Protein AF-A0A146K597-F1 (afdb_monomer_lite)

Foldseek 3Di:
DLLVQLQVQLCVLVVHDRDPVSSVVSVVQVVVDDQQEAADEPSQHAQSSLQSCLVVQLPRNRQYYAHHQHAHELNSLVSNCSSVHVYYHPHNYNYDPNSVVD

Sequence (102 aa):
QIARDLHIAISRDNDIQPSEQQTEILYQLIHKQSQDELILRKQGLGPQTAQIISRKLEFQNLNVIDLYNNKIGDAGLPFILKCRPRKLNIGSNRLTNIGMAV

Secondary structure (DSSP, 8-state):
-HHHHHHHHHHHHTT----HHHHHHHHHHHHTS-TTEEE-TTS---HHHHHHHHHHHTTS--SEEE--SS--HHHHHHHHHHT--SEEE-TTSS--TTGGG-

InterPro domains:
  IPR032675 Leucine-rich repeat domain superfamily [G3DSA:3.80.10.10] (4-102)

Structure (mmCIF, N/CA/C/O backbone):
data_AF-A0A146K597-F1
#
_entry.id   AF-A0A146K597-F1
#
loop_
_atom_site.group_PDB
_atom_site.id
_atom_site.type_symbol
_atom_site.label_atom_id
_atom_site.label_alt_id
_atom_site.label_comp_id
_atom_site.label_asym_id
_atom_site.label_entity_id
_atom_site.label_seq_id
_atom_site.pdbx_PDB_ins_code
_atom_site.Cartn_x
_atom_site.Cartn_y
_atom_site.Cartn_z
_atom_site.occupancy
_atom_site.B_iso_or_equiv
_atom_site.auth_seq_id
_atom_site.auth_comp_id
_atom_site.auth_asym_id
_atom_site.auth_atom_id
_atom_site.pdbx_PDB_model_num
ATOM 1 N N . GLN A 1 1 ? -0.994 12.123 13.023 1.00 80.44 1 GLN A N 1
ATOM 2 C CA . GLN A 1 1 ? -2.169 11.379 12.507 1.00 80.44 1 GLN A CA 1
ATOM 3 C C . GLN A 1 1 ? -1.752 10.530 11.313 1.00 80.44 1 GLN A C 1
ATOM 5 O O . GLN A 1 1 ? -0.805 10.917 10.637 1.00 80.44 1 GLN A O 1
ATOM 10 N N . ILE A 1 2 ? -2.448 9.423 11.025 1.00 86.00 2 ILE A N 1
ATOM 11 C CA . ILE A 1 2 ? -2.058 8.468 9.969 1.00 86.00 2 ILE A CA 1
ATOM 12 C C . ILE A 1 2 ? -1.857 9.115 8.588 1.00 86.00 2 ILE A C 1
ATOM 14 O O . ILE A 1 2 ? -0.884 8.800 7.914 1.00 86.00 2 ILE A O 1
ATOM 18 N N . ALA A 1 3 ? -2.694 10.083 8.203 1.00 89.56 3 ALA A N 1
ATOM 19 C CA . ALA A 1 3 ? -2.582 10.764 6.911 1.00 89.56 3 ALA A CA 1
ATOM 20 C C . ALA A 1 3 ? -1.235 11.486 6.716 1.00 89.56 3 ALA A C 1
ATOM 22 O O . ALA A 1 3 ? -0.663 11.429 5.633 1.00 89.56 3 ALA A O 1
ATOM 23 N N . ARG A 1 4 ? -0.690 12.113 7.770 1.00 91.06 4 ARG A N 1
ATOM 24 C CA . ARG A 1 4 ? 0.619 12.790 7.716 1.00 91.06 4 ARG A CA 1
ATOM 25 C C . ARG A 1 4 ? 1.761 11.782 7.586 1.00 91.06 4 ARG A C 1
ATOM 27 O O . ARG A 1 4 ? 2.669 11.992 6.788 1.00 91.06 4 ARG A O 1
ATOM 34 N N . ASP A 1 5 ? 1.698 10.687 8.342 1.00 92.00 5 ASP A N 1
ATOM 35 C CA . ASP A 1 5 ? 2.716 9.630 8.302 1.00 92.00 5 ASP A CA 1
ATOM 36 C C . ASP A 1 5 ? 2.751 8.967 6.913 1.00 92.00 5 ASP A C 1
ATOM 38 O O . ASP A 1 5 ? 3.825 8.765 6.346 1.00 92.00 5 ASP A O 1
ATOM 42 N N . LEU A 1 6 ? 1.573 8.695 6.336 1.00 91.50 6 LEU A N 1
ATOM 43 C CA . LEU A 1 6 ? 1.442 8.182 4.972 1.00 91.50 6 LEU A CA 1
ATOM 44 C C . LEU A 1 6 ? 1.933 9.192 3.943 1.00 91.50 6 LEU A C 1
ATOM 46 O O . LEU A 1 6 ? 2.686 8.820 3.056 1.00 91.50 6 LEU A O 1
ATOM 50 N N . HIS A 1 7 ? 1.573 10.466 4.074 1.00 93.25 7 HIS A N 1
ATOM 51 C CA . HIS A 1 7 ? 2.029 11.499 3.153 1.00 93.25 7 HIS A CA 1
ATOM 52 C C . HIS A 1 7 ? 3.565 11.592 3.089 1.00 93.25 7 HIS A C 1
ATOM 54 O O . HIS A 1 7 ? 4.141 11.638 2.001 1.00 93.25 7 HIS A O 1
ATOM 60 N N . ILE A 1 8 ? 4.241 11.554 4.243 1.00 93.00 8 ILE A N 1
ATOM 61 C CA . ILE A 1 8 ? 5.710 11.549 4.311 1.00 93.00 8 ILE A CA 1
ATOM 62 C C . ILE A 1 8 ? 6.280 10.293 3.640 1.00 93.00 8 ILE A C 1
ATOM 64 O O . ILE A 1 8 ? 7.259 10.386 2.900 1.00 93.00 8 ILE A O 1
ATOM 68 N N . ALA A 1 9 ? 5.685 9.122 3.880 1.00 93.25 9 ALA A N 1
ATOM 69 C CA . ALA A 1 9 ? 6.143 7.870 3.283 1.00 93.25 9 ALA A CA 1
ATOM 70 C C . ALA A 1 9 ? 5.947 7.846 1.759 1.00 93.25 9 ALA A C 1
ATOM 72 O O . ALA A 1 9 ? 6.878 7.511 1.035 1.00 93.25 9 ALA A O 1
ATOM 73 N N . ILE A 1 10 ? 4.793 8.303 1.273 1.00 92.69 10 ILE A N 1
ATOM 74 C CA . ILE A 1 10 ? 4.482 8.430 -0.156 1.00 92.69 10 ILE A CA 1
ATOM 75 C C . ILE A 1 10 ? 5.452 9.399 -0.821 1.00 92.69 10 ILE A C 1
ATOM 77 O O . ILE A 1 10 ? 5.924 9.141 -1.924 1.00 92.69 10 ILE A O 1
ATOM 81 N N . SER A 1 11 ? 5.780 10.500 -0.147 1.00 94.00 11 SER A N 1
ATOM 82 C CA . SER A 1 11 ? 6.742 11.473 -0.662 1.00 94.00 11 SER A CA 1
ATOM 83 C C . SER A 1 11 ? 8.125 10.845 -0.850 1.00 94.00 11 SER A C 1
ATOM 85 O O . SER A 1 11 ? 8.751 11.042 -1.886 1.00 94.00 11 SER A O 1
ATOM 87 N N . ARG A 1 12 ? 8.557 10.004 0.102 1.00 93.00 12 ARG A N 1
ATOM 88 C CA . ARG A 1 12 ? 9.805 9.228 0.001 1.00 93.00 12 ARG A CA 1
ATOM 89 C C . ARG A 1 12 ? 9.754 8.164 -1.092 1.00 93.00 12 ARG A C 1
ATOM 91 O O . ARG A 1 12 ? 10.722 8.011 -1.815 1.00 93.00 12 ARG A O 1
ATOM 98 N N . ASP A 1 13 ? 8.639 7.450 -1.229 1.00 92.94 13 ASP A N 1
ATOM 99 C CA . ASP A 1 13 ? 8.462 6.415 -2.259 1.00 92.94 13 ASP A CA 1
ATOM 100 C C . ASP A 1 13 ? 8.460 6.980 -3.688 1.00 92.94 13 ASP A C 1
ATOM 102 O O . ASP A 1 13 ? 8.705 6.256 -4.655 1.00 92.94 13 ASP A O 1
ATOM 106 N N . ASN A 1 14 ? 8.117 8.260 -3.835 1.00 91.94 14 ASN A N 1
ATOM 107 C CA . ASN A 1 14 ? 8.008 8.933 -5.124 1.00 91.94 14 ASN A CA 1
ATOM 108 C C . ASN A 1 14 ? 9.117 9.962 -5.374 1.00 91.94 14 ASN A C 1
ATOM 110 O O . ASN A 1 14 ? 9.058 10.620 -6.409 1.00 91.94 14 ASN A O 1
ATOM 114 N N . ASP A 1 15 ? 10.084 10.100 -4.462 1.00 93.12 15 ASP A N 1
ATOM 115 C CA . ASP A 1 15 ? 11.154 11.107 -4.519 1.00 93.12 15 ASP A CA 1
ATOM 116 C C . ASP A 1 15 ? 10.623 12.538 -4.748 1.00 93.12 15 ASP A C 1
ATOM 118 O O . ASP A 1 15 ? 11.203 13.339 -5.484 1.00 93.12 15 ASP A O 1
ATOM 122 N N . ILE A 1 16 ? 9.490 12.869 -4.118 1.00 90.44 16 ILE A N 1
ATOM 123 C CA . ILE A 1 16 ? 8.855 14.192 -4.192 1.00 90.44 16 ILE A CA 1
ATOM 124 C C . ILE A 1 16 ? 8.921 14.923 -2.851 1.00 90.44 16 ILE A C 1
ATOM 126 O O . ILE A 1 16 ? 9.006 14.319 -1.782 1.00 90.44 16 ILE A O 1
ATOM 130 N N . GLN A 1 17 ? 8.833 16.250 -2.907 1.00 89.44 17 GLN A N 1
ATOM 131 C CA . GLN A 1 17 ? 8.675 17.090 -1.722 1.00 89.44 17 GLN A CA 1
ATOM 132 C C . GLN A 1 17 ? 7.281 16.879 -1.098 1.00 89.44 17 GLN A C 1
ATOM 134 O O . GLN A 1 17 ? 6.281 16.953 -1.821 1.00 89.44 17 GLN A O 1
ATOM 139 N N . PRO A 1 18 ? 7.189 16.663 0.226 1.00 85.56 18 PRO A N 1
ATOM 140 C CA . PRO A 1 18 ? 5.918 16.665 0.940 1.00 85.56 18 PRO A CA 1
ATOM 141 C C . PRO A 1 18 ? 5.151 17.989 0.752 1.00 85.56 18 PRO A C 1
ATOM 143 O O . PRO A 1 18 ? 5.738 19.065 0.829 1.00 85.56 18 PRO A O 1
ATOM 146 N N . SER A 1 19 ? 3.832 17.925 0.556 1.00 88.50 19 SER A N 1
ATOM 147 C CA . SER A 1 19 ? 2.923 19.073 0.505 1.00 88.50 19 SER A CA 1
ATOM 148 C C . SER A 1 19 ? 1.700 18.889 1.412 1.00 88.50 19 SER A C 1
ATOM 150 O O . SER A 1 19 ? 1.125 17.803 1.546 1.00 88.50 19 SER A O 1
ATOM 152 N N . GLU A 1 20 ? 1.246 19.987 2.013 1.00 87.69 20 GLU A N 1
ATOM 153 C CA . GLU A 1 20 ? 0.062 19.982 2.882 1.00 87.69 20 GLU A CA 1
ATOM 154 C C . GLU A 1 20 ? -1.211 19.589 2.124 1.00 87.69 20 GLU A C 1
ATOM 156 O O . GLU A 1 20 ? -2.024 18.827 2.642 1.00 87.69 20 GLU A O 1
ATOM 161 N N . GLN A 1 21 ? -1.338 20.004 0.860 1.00 87.19 21 GLN A N 1
ATOM 162 C CA . GLN A 1 21 ? -2.473 19.643 0.008 1.00 87.19 21 GLN A CA 1
ATOM 163 C C . GLN A 1 21 ? -2.614 18.122 -0.153 1.00 87.19 21 GLN A C 1
ATOM 165 O O . GLN A 1 21 ? -3.716 17.584 -0.062 1.00 87.19 21 GLN A O 1
ATOM 170 N N . GLN A 1 22 ? -1.505 17.405 -0.358 1.00 83.81 22 GLN A N 1
ATOM 171 C CA . GLN A 1 22 ? -1.529 15.943 -0.447 1.00 83.81 22 GLN A CA 1
ATOM 172 C C . GLN A 1 22 ? -1.856 15.287 0.900 1.00 83.81 22 GLN A C 1
ATOM 174 O O . GLN A 1 22 ? -2.542 14.265 0.930 1.00 83.81 22 GLN A O 1
ATOM 179 N N . THR A 1 23 ? -1.416 15.881 2.014 1.00 89.88 23 THR A N 1
ATOM 180 C CA . THR A 1 23 ? -1.802 15.416 3.357 1.00 89.88 23 THR A CA 1
ATOM 181 C C . THR A 1 23 ? -3.312 15.518 3.562 1.00 89.88 23 THR A C 1
ATOM 183 O O . THR A 1 23 ? -3.918 14.573 4.068 1.00 89.88 23 THR A O 1
ATOM 186 N N . GLU A 1 24 ? -3.922 16.627 3.140 1.00 89.50 24 GLU A N 1
ATOM 187 C CA . GLU A 1 24 ? -5.368 16.834 3.247 1.00 89.50 24 GLU A CA 1
ATOM 188 C C . GLU A 1 24 ? -6.141 15.846 2.366 1.00 89.50 24 GLU A C 1
ATOM 190 O O . GLU A 1 24 ? -7.088 15.214 2.827 1.00 89.50 24 GLU A O 1
ATOM 195 N N . ILE A 1 25 ? -5.694 15.613 1.126 1.00 86.50 25 ILE A N 1
ATOM 196 C CA . ILE A 1 25 ? -6.303 14.605 0.244 1.00 86.50 25 ILE A CA 1
ATOM 197 C C . ILE A 1 25 ? -6.296 13.222 0.909 1.00 86.50 25 ILE A C 1
ATOM 199 O O . ILE A 1 25 ? -7.326 12.551 0.940 1.00 86.50 25 ILE A O 1
ATOM 203 N N . LEU A 1 26 ? -5.165 12.798 1.481 1.00 89.38 26 LEU A N 1
ATOM 204 C CA . LEU A 1 26 ? -5.070 11.507 2.169 1.00 89.38 26 LEU A CA 1
ATOM 205 C C . LEU A 1 26 ? -5.941 11.451 3.422 1.00 89.38 26 LEU A C 1
ATOM 207 O O . LEU A 1 26 ? -6.554 10.421 3.694 1.00 89.38 26 LEU A O 1
ATOM 211 N N . TYR A 1 27 ? -6.026 12.550 4.170 1.00 90.00 27 TYR A N 1
ATOM 212 C CA . TYR A 1 27 ? -6.920 12.646 5.316 1.00 90.00 27 TYR A CA 1
ATOM 213 C C . TYR A 1 27 ? -8.377 12.428 4.906 1.00 90.00 27 TYR A C 1
ATOM 215 O O . TYR A 1 27 ? -9.052 11.593 5.508 1.00 90.00 27 TYR A O 1
ATOM 223 N N . GLN A 1 28 ? -8.823 13.108 3.848 1.00 87.00 28 GLN A N 1
ATOM 224 C CA . GLN A 1 28 ? -10.169 12.976 3.294 1.00 87.00 28 GLN A CA 1
ATOM 225 C C . GLN A 1 28 ? -10.436 11.568 2.758 1.00 87.00 28 GLN A C 1
ATOM 227 O O . GLN A 1 28 ? -11.515 11.029 2.983 1.00 87.00 28 GLN A O 1
ATOM 232 N N . LEU A 1 29 ? -9.472 10.957 2.063 1.00 86.50 29 LEU A N 1
ATOM 233 C CA . LEU A 1 29 ? -9.614 9.591 1.556 1.00 86.50 29 LEU A CA 1
ATOM 234 C C . LEU A 1 29 ? -9.817 8.599 2.702 1.00 86.50 29 LEU A C 1
ATOM 236 O O . LEU A 1 29 ? -10.753 7.811 2.649 1.00 86.50 29 LEU A O 1
ATOM 240 N N . ILE A 1 30 ? -9.000 8.687 3.753 1.00 86.38 30 ILE A N 1
ATOM 241 C CA . ILE A 1 30 ? -9.068 7.773 4.900 1.00 86.38 30 ILE A CA 1
ATOM 242 C C . ILE A 1 30 ? -10.333 8.019 5.733 1.00 86.38 30 ILE A C 1
ATOM 244 O O . ILE A 1 30 ? -10.971 7.065 6.156 1.00 86.38 30 ILE A O 1
ATOM 248 N N . HIS A 1 31 ? -10.735 9.276 5.946 1.00 85.31 31 HIS A N 1
ATOM 249 C CA . HIS A 1 31 ? -11.931 9.594 6.741 1.00 85.31 31 HIS A CA 1
ATOM 250 C C . HIS A 1 31 ? -13.255 9.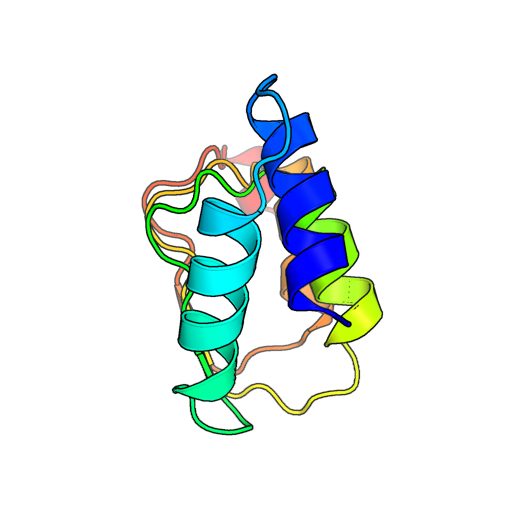273 6.044 1.00 85.31 31 HIS A C 1
ATOM 252 O O . HIS A 1 31 ? -14.266 9.109 6.720 1.00 85.31 31 HIS A O 1
ATOM 258 N N . LYS A 1 32 ? -13.280 9.217 4.708 1.00 83.00 32 LYS A N 1
ATOM 259 C CA . LYS A 1 32 ? -14.494 8.895 3.939 1.00 83.00 32 LYS A CA 1
ATOM 260 C C . LYS A 1 32 ? -14.746 7.395 3.797 1.00 83.00 32 LYS A C 1
ATOM 262 O O . LYS A 1 32 ? -15.785 7.015 3.264 1.00 83.00 32 LYS A O 1
ATOM 267 N N . GLN A 1 33 ? -13.801 6.561 4.215 1.00 82.25 33 GLN A N 1
ATOM 268 C CA . GLN A 1 33 ? -13.901 5.108 4.120 1.00 82.25 33 GLN A CA 1
ATOM 269 C C . GLN A 1 33 ? -14.598 4.537 5.352 1.00 82.25 33 GLN A C 1
ATOM 271 O O . GLN A 1 33 ? -14.610 5.155 6.420 1.00 82.25 33 GLN A O 1
ATOM 276 N N . SER A 1 34 ? -15.216 3.365 5.202 1.00 80.50 34 SER A N 1
ATOM 277 C CA . SER A 1 34 ? -15.738 2.641 6.357 1.00 80.50 34 SER A CA 1
ATOM 278 C C . SER A 1 34 ? -14.583 2.182 7.252 1.00 80.50 34 SER A C 1
ATOM 280 O O . SER A 1 34 ? -13.435 2.085 6.821 1.00 80.50 34 SER A O 1
ATOM 282 N N . GLN A 1 35 ? -14.874 1.893 8.522 1.00 79.12 35 GLN A N 1
ATOM 283 C CA . GLN A 1 35 ? -13.844 1.510 9.500 1.00 79.12 35 GLN A CA 1
ATOM 284 C C . GLN A 1 35 ? -13.114 0.200 9.156 1.00 79.12 35 GLN A C 1
ATOM 286 O O . GLN A 1 35 ? -12.087 -0.112 9.752 1.00 79.12 35 GLN A O 1
ATOM 291 N N . ASP A 1 36 ? -13.651 -0.569 8.215 1.00 87.75 36 ASP A N 1
ATOM 292 C CA . ASP A 1 36 ? -13.168 -1.867 7.771 1.00 87.75 36 ASP A CA 1
ATOM 293 C C . ASP A 1 36 ? -12.658 -1.872 6.318 1.00 87.75 36 ASP A C 1
ATOM 295 O O . ASP A 1 36 ? -12.264 -2.928 5.819 1.00 87.75 36 ASP A O 1
ATOM 299 N N . GLU A 1 37 ? -12.607 -0.726 5.637 1.00 90.94 37 GLU A N 1
ATOM 300 C CA . GLU A 1 37 ? -12.091 -0.628 4.270 1.00 90.94 37 GLU A CA 1
ATOM 301 C C . GLU A 1 37 ? -10.960 0.400 4.162 1.00 90.94 37 GLU A C 1
ATOM 303 O O . GLU A 1 37 ? -11.052 1.514 4.665 1.00 90.94 37 GLU A O 1
ATOM 308 N N . LEU A 1 38 ? -9.890 0.037 3.449 1.00 92.12 38 LEU A N 1
ATOM 309 C CA . LEU A 1 38 ? -8.818 0.947 3.059 1.00 92.12 38 LEU A CA 1
ATOM 310 C C . LEU A 1 38 ? -8.702 0.993 1.535 1.00 92.12 38 LEU A C 1
ATOM 312 O O . LEU A 1 38 ? -8.280 0.022 0.909 1.00 92.12 38 LEU A O 1
ATOM 316 N N . ILE A 1 39 ? -9.017 2.138 0.931 1.00 93.81 39 ILE A N 1
ATOM 317 C CA . ILE A 1 39 ? -9.019 2.331 -0.526 1.00 93.81 39 ILE A CA 1
ATOM 318 C C . ILE A 1 39 ? -8.042 3.454 -0.898 1.00 93.81 39 ILE A C 1
ATOM 320 O O . ILE A 1 39 ? -8.351 4.639 -0.805 1.00 93.81 39 ILE A O 1
ATOM 324 N N . LEU A 1 40 ? -6.840 3.104 -1.356 1.00 93.12 40 LEU A N 1
ATOM 325 C CA . LEU A 1 40 ? -5.783 4.064 -1.707 1.00 93.12 40 LEU A CA 1
ATOM 326 C C . LEU A 1 40 ? -5.222 3.778 -3.101 1.00 93.12 40 LEU A C 1
ATOM 328 O O . LEU A 1 40 ? -4.041 3.492 -3.296 1.00 93.12 40 LEU A O 1
ATOM 332 N N . ARG A 1 41 ? -6.094 3.857 -4.103 1.00 94.38 41 ARG A N 1
ATOM 333 C CA . ARG A 1 41 ? -5.761 3.581 -5.507 1.00 94.38 41 ARG A CA 1
ATOM 334 C C . ARG A 1 41 ? -4.969 4.737 -6.121 1.00 94.38 41 ARG A C 1
ATOM 336 O O . ARG A 1 41 ? -5.307 5.896 -5.882 1.00 94.38 41 ARG A O 1
ATOM 343 N N . LYS A 1 42 ? -3.977 4.441 -6.972 1.00 93.56 42 LYS A N 1
ATOM 344 C CA . LYS A 1 42 ? -3.225 5.457 -7.746 1.00 93.56 42 LYS A CA 1
ATOM 345 C C . LYS A 1 42 ? -2.586 6.565 -6.896 1.00 93.56 42 LYS A C 1
ATOM 347 O O . LYS A 1 42 ? -2.531 7.712 -7.325 1.00 93.56 42 LYS A O 1
ATOM 352 N N . GLN A 1 43 ? -2.104 6.228 -5.702 1.00 93.81 43 GLN A N 1
ATOM 353 C CA . GLN A 1 43 ? -1.467 7.177 -4.778 1.00 93.81 43 GLN A CA 1
ATOM 354 C C . GLN A 1 43 ? 0.068 7.120 -4.826 1.00 93.81 43 GLN A C 1
ATOM 356 O O . GLN A 1 43 ? 0.740 7.823 -4.080 1.00 93.81 43 GLN A O 1
ATOM 361 N N . GLY A 1 44 ? 0.640 6.268 -5.683 1.00 94.19 44 GLY A N 1
ATOM 362 C CA . GLY A 1 44 ? 2.087 6.080 -5.763 1.00 94.19 44 GLY A CA 1
ATOM 363 C C . GLY A 1 44 ? 2.675 5.419 -4.515 1.00 94.19 44 GLY A C 1
ATOM 364 O O . GLY A 1 44 ? 3.825 5.680 -4.187 1.00 94.19 44 GLY A O 1
ATOM 365 N N . LEU A 1 45 ? 1.904 4.589 -3.805 1.00 95.06 45 LEU A N 1
ATOM 366 C CA . LEU A 1 45 ? 2.369 3.945 -2.571 1.00 95.06 45 LEU A CA 1
ATOM 367 C C . LEU A 1 45 ? 3.485 2.941 -2.873 1.00 95.06 45 LEU A C 1
ATOM 369 O O . LEU A 1 45 ? 3.273 2.044 -3.688 1.00 95.06 45 LEU A O 1
ATOM 373 N N . GLY A 1 46 ? 4.631 3.058 -2.214 1.00 95.50 46 GLY A N 1
ATOM 374 C CA . GLY A 1 46 ? 5.746 2.118 -2.311 1.00 95.50 46 GLY A CA 1
ATOM 375 C C . GLY A 1 46 ? 5.920 1.255 -1.055 1.00 95.50 46 GLY A C 1
ATOM 376 O O . GLY A 1 46 ? 5.039 1.220 -0.184 1.00 95.50 46 GLY A O 1
ATOM 377 N N . PRO A 1 47 ? 7.048 0.528 -0.955 1.00 95.81 47 PRO A N 1
ATOM 378 C CA . PRO A 1 47 ? 7.338 -0.350 0.178 1.00 95.81 47 PRO A CA 1
ATOM 379 C C . PRO A 1 47 ? 7.347 0.378 1.530 1.00 95.81 47 PRO A C 1
ATOM 381 O O . PRO A 1 47 ? 6.872 -0.167 2.530 1.00 95.81 47 PRO A O 1
ATOM 384 N N . GLN A 1 48 ? 7.835 1.620 1.580 1.00 95.06 48 GLN A N 1
ATOM 385 C CA . GLN A 1 48 ? 7.917 2.399 2.812 1.00 95.06 48 GLN A CA 1
ATOM 386 C C . GLN A 1 48 ? 6.514 2.760 3.292 1.00 95.06 48 GLN A C 1
ATOM 388 O O . GLN A 1 48 ? 6.206 2.624 4.480 1.00 95.06 48 GLN A O 1
ATOM 393 N N . THR A 1 49 ? 5.630 3.156 2.374 1.00 94.88 49 THR A N 1
ATOM 394 C CA . THR A 1 49 ? 4.231 3.399 2.722 1.00 94.88 49 THR A CA 1
ATOM 395 C C . THR A 1 49 ? 3.526 2.124 3.181 1.00 94.88 49 THR A C 1
ATOM 397 O O . THR A 1 49 ? 2.814 2.157 4.185 1.00 94.88 49 THR A O 1
ATOM 400 N N . ALA A 1 50 ? 3.766 0.985 2.524 1.00 95.44 50 ALA A N 1
ATOM 401 C CA . ALA A 1 50 ? 3.214 -0.307 2.939 1.00 95.44 50 ALA A CA 1
ATOM 402 C C . ALA A 1 50 ? 3.605 -0.674 4.383 1.00 95.44 50 ALA A C 1
ATOM 404 O O . ALA A 1 50 ? 2.773 -1.144 5.163 1.00 95.44 50 ALA A O 1
ATOM 405 N N . GLN A 1 51 ? 4.847 -0.383 4.779 1.00 95.75 51 GLN A N 1
ATOM 406 C CA . GLN A 1 51 ? 5.312 -0.577 6.150 1.00 95.75 51 GLN A CA 1
ATOM 407 C C . GLN A 1 51 ? 4.563 0.309 7.161 1.00 95.75 51 GLN A C 1
ATOM 409 O O . GLN A 1 51 ? 4.229 -0.157 8.253 1.00 95.75 51 GLN A O 1
ATOM 414 N N . ILE A 1 52 ? 4.285 1.572 6.819 1.00 93.94 52 ILE A N 1
ATOM 415 C CA . ILE A 1 52 ? 3.502 2.472 7.680 1.00 93.94 52 ILE A CA 1
ATOM 416 C C . ILE A 1 52 ? 2.059 1.984 7.816 1.00 93.94 52 ILE A C 1
ATOM 418 O O . ILE A 1 52 ? 1.552 1.941 8.937 1.00 93.94 52 ILE A O 1
ATOM 422 N N . ILE A 1 53 ? 1.429 1.574 6.709 1.00 92.06 53 ILE A N 1
ATOM 423 C CA . ILE A 1 53 ? 0.082 0.981 6.705 1.00 92.06 53 ILE A CA 1
ATOM 424 C C . ILE A 1 53 ? 0.037 -0.196 7.678 1.00 92.06 53 ILE A C 1
ATOM 426 O O . ILE A 1 53 ? -0.778 -0.188 8.595 1.00 92.06 53 ILE A O 1
ATOM 430 N N . SER A 1 54 ? 0.966 -1.145 7.545 1.00 92.88 54 SER A N 1
ATOM 431 C CA . SER A 1 54 ? 1.064 -2.305 8.434 1.00 92.88 54 SER A CA 1
ATOM 432 C C . SER A 1 54 ? 1.159 -1.899 9.902 1.00 92.88 54 SER A C 1
ATOM 434 O O . SER A 1 54 ? 0.310 -2.270 10.699 1.00 92.88 54 SER A O 1
ATOM 436 N N . ARG A 1 55 ? 2.109 -1.034 10.269 1.00 91.75 55 ARG A N 1
ATOM 437 C CA . ARG A 1 55 ? 2.294 -0.632 11.676 1.00 91.75 55 ARG A CA 1
ATOM 438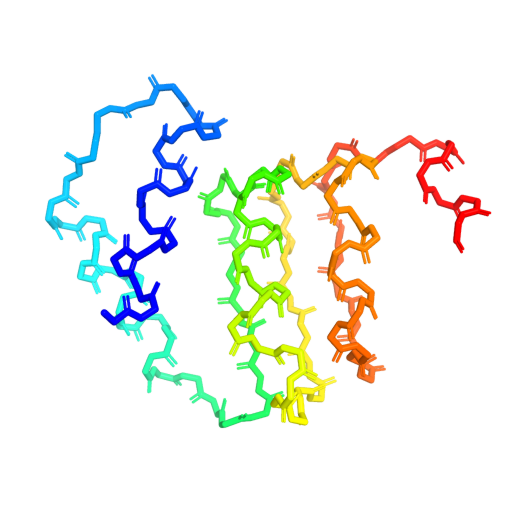 C C . ARG A 1 55 ? 1.089 0.081 12.283 1.00 91.75 55 ARG A C 1
ATOM 440 O O . ARG A 1 55 ? 0.899 0.025 13.493 1.00 91.75 55 ARG A O 1
ATOM 447 N N . LYS A 1 56 ? 0.337 0.833 11.478 1.00 88.50 56 LYS A N 1
ATOM 448 C CA . LYS A 1 56 ? -0.789 1.641 11.965 1.00 88.50 56 LYS A CA 1
ATOM 449 C C . LYS A 1 56 ? -2.107 0.878 11.951 1.00 88.50 56 LYS A C 1
ATOM 451 O O . LYS A 1 56 ? -2.977 1.203 12.753 1.00 88.50 56 LYS A O 1
ATOM 456 N N . LEU A 1 57 ? -2.251 -0.085 11.043 1.00 85.44 57 LEU A N 1
ATOM 457 C CA . LEU A 1 57 ? -3.523 -0.734 10.738 1.00 85.44 57 LEU A CA 1
ATOM 458 C C . LEU A 1 57 ? -3.517 -2.251 10.970 1.00 85.44 57 LEU A C 1
ATOM 460 O O . LEU A 1 57 ? -4.562 -2.864 10.811 1.00 85.44 57 LEU A O 1
ATOM 464 N N . GLU A 1 58 ? -2.404 -2.865 11.387 1.00 83.00 58 GLU A N 1
ATOM 465 C CA . GLU A 1 58 ? -2.323 -4.314 11.664 1.00 83.00 58 GLU A CA 1
ATOM 466 C C . GLU A 1 58 ? -3.372 -4.801 12.677 1.00 83.00 58 GLU A C 1
ATOM 468 O O . GLU A 1 58 ? -3.850 -5.927 12.575 1.00 83.00 58 GLU A O 1
ATOM 473 N N . PHE A 1 59 ? -3.760 -3.947 13.628 1.00 78.25 59 PHE A N 1
ATOM 474 C CA . PHE A 1 59 ? -4.776 -4.259 14.640 1.00 78.25 59 PHE A CA 1
ATOM 475 C C . PHE A 1 59 ? -6.184 -3.787 14.267 1.00 78.25 59 PHE A C 1
ATOM 477 O O . PHE A 1 59 ? -7.124 -3.987 15.035 1.00 78.25 59 PHE A O 1
ATOM 484 N N . GLN A 1 60 ? -6.342 -3.134 13.115 1.00 78.12 60 GLN A N 1
ATOM 485 C CA . GLN A 1 60 ? -7.657 -2.802 12.590 1.00 78.12 60 GLN A CA 1
ATOM 486 C C . GLN A 1 60 ? -8.166 -4.012 11.810 1.00 78.12 60 GLN A C 1
ATOM 488 O O . GLN A 1 60 ? -7.464 -4.548 10.957 1.00 78.12 60 GLN A O 1
ATOM 493 N N . ASN A 1 61 ? -9.387 -4.457 12.109 1.00 80.69 61 ASN A N 1
ATOM 494 C CA . ASN A 1 61 ? -10.039 -5.561 11.403 1.00 80.69 61 ASN A CA 1
ATOM 495 C C . ASN A 1 61 ? -10.493 -5.106 10.003 1.00 80.69 61 ASN A C 1
ATOM 497 O O . ASN A 1 61 ? -11.688 -5.047 9.719 1.00 80.69 61 ASN A O 1
ATOM 501 N N . LEU A 1 62 ? -9.538 -4.750 9.142 1.00 85.19 62 LEU A N 1
ATOM 502 C CA . LEU A 1 62 ? -9.802 -4.329 7.774 1.00 85.19 62 LEU A CA 1
ATOM 503 C C . LEU A 1 62 ? -10.314 -5.529 6.971 1.00 85.19 62 LEU A C 1
ATOM 505 O O . LEU A 1 62 ? -9.608 -6.509 6.745 1.00 85.19 62 LEU A O 1
ATOM 509 N N . ASN A 1 63 ? -11.558 -5.454 6.514 1.00 91.00 63 ASN A N 1
ATOM 510 C CA . ASN A 1 63 ? -12.145 -6.428 5.608 1.00 91.00 63 ASN A CA 1
ATOM 511 C C . ASN A 1 63 ? -11.606 -6.252 4.184 1.00 91.00 63 ASN A C 1
ATOM 513 O O . ASN A 1 63 ? -11.373 -7.251 3.500 1.00 91.00 63 ASN A O 1
ATOM 517 N N . VAL A 1 64 ? -11.384 -5.013 3.735 1.00 94.00 64 VAL A N 1
ATOM 518 C CA . VAL A 1 64 ? -10.966 -4.719 2.357 1.00 94.00 64 VAL A CA 1
ATOM 519 C C . VAL A 1 64 ? -9.752 -3.802 2.337 1.00 94.00 64 VA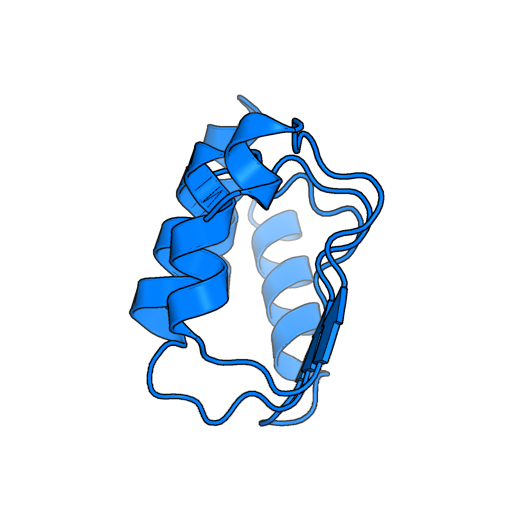L A C 1
ATOM 521 O O . VAL A 1 64 ? -9.741 -2.754 2.974 1.00 94.00 64 VAL A O 1
ATOM 524 N N . ILE A 1 65 ? -8.743 -4.173 1.553 1.00 95.12 65 ILE A N 1
ATOM 525 C CA . ILE A 1 65 ? -7.622 -3.304 1.197 1.00 95.12 65 ILE A CA 1
ATOM 526 C C . ILE A 1 65 ? -7.533 -3.240 -0.334 1.00 95.12 65 ILE A C 1
ATOM 528 O O . ILE A 1 65 ? -7.237 -4.243 -0.984 1.00 95.12 65 ILE A O 1
ATOM 532 N N . ASP A 1 66 ? -7.774 -2.063 -0.916 1.00 96.38 66 ASP A N 1
ATOM 533 C CA . ASP A 1 66 ? -7.596 -1.788 -2.346 1.00 96.38 66 ASP A CA 1
ATOM 534 C C . ASP A 1 66 ? -6.463 -0.780 -2.575 1.00 96.38 66 ASP A C 1
ATOM 536 O O . ASP A 1 66 ? -6.595 0.425 -2.344 1.00 96.38 66 ASP A O 1
ATOM 540 N N . LEU A 1 67 ? -5.340 -1.299 -3.073 1.00 96.38 67 LEU A N 1
ATOM 541 C CA . LEU A 1 67 ? -4.123 -0.564 -3.413 1.00 96.38 67 LEU A CA 1
ATOM 542 C C . LEU A 1 67 ? -3.824 -0.665 -4.913 1.00 96.38 67 LEU A C 1
ATOM 544 O O . LEU A 1 67 ? -2.658 -0.645 -5.322 1.00 96.38 67 LEU A O 1
ATOM 548 N N . TYR A 1 68 ? -4.859 -0.783 -5.742 1.00 97.38 68 TYR A N 1
ATOM 549 C CA . TYR A 1 68 ? -4.718 -0.879 -7.187 1.00 97.38 68 TYR A CA 1
ATOM 550 C C . TYR A 1 68 ? -3.901 0.278 -7.783 1.00 97.38 68 TYR A C 1
ATOM 552 O O . TYR A 1 68 ? -4.133 1.455 -7.481 1.00 97.38 68 TYR A O 1
ATOM 560 N N . ASN A 1 69 ? -3.010 -0.072 -8.712 1.00 97.25 69 ASN A N 1
ATOM 561 C CA . ASN A 1 69 ? -2.149 0.840 -9.460 1.00 97.25 69 ASN A CA 1
ATOM 562 C C . ASN A 1 69 ? -1.276 1.720 -8.551 1.00 97.25 69 ASN A C 1
ATOM 564 O O . ASN A 1 69 ? -1.392 2.943 -8.535 1.00 97.25 69 ASN A O 1
ATOM 568 N N . ASN A 1 70 ? -0.417 1.070 -7.768 1.00 97.19 70 ASN A N 1
ATOM 569 C CA . ASN A 1 70 ? 0.591 1.701 -6.920 1.00 97.19 70 ASN A CA 1
ATOM 570 C C . ASN A 1 70 ? 1.986 1.117 -7.222 1.00 97.19 70 ASN A C 1
ATOM 572 O O . ASN A 1 70 ? 2.224 0.522 -8.273 1.00 97.19 70 ASN A O 1
ATOM 576 N N . LYS A 1 71 ? 2.949 1.331 -6.327 1.00 96.75 71 LYS A N 1
ATOM 577 C CA . LYS A 1 71 ? 4.351 0.923 -6.460 1.00 96.75 71 LYS A CA 1
ATOM 578 C C . LYS A 1 71 ? 4.792 -0.014 -5.322 1.00 96.75 71 LYS A C 1
ATOM 580 O O . LYS A 1 71 ? 5.983 -0.072 -5.043 1.00 96.75 71 LYS A O 1
ATOM 585 N N . ILE A 1 72 ? 3.864 -0.747 -4.689 1.00 96.06 72 ILE A N 1
ATOM 586 C CA . ILE A 1 72 ? 4.096 -1.488 -3.428 1.00 96.06 72 ILE A CA 1
ATOM 587 C C . ILE A 1 72 ? 5.301 -2.431 -3.528 1.00 96.06 72 ILE A C 1
ATOM 589 O O . ILE A 1 72 ? 6.120 -2.477 -2.616 1.00 96.06 72 ILE A O 1
ATOM 593 N N . GLY A 1 73 ? 5.436 -3.124 -4.661 1.00 94.69 73 GLY A N 1
ATOM 594 C CA . GLY A 1 73 ? 6.570 -4.001 -4.946 1.00 94.69 73 GLY A CA 1
ATOM 595 C C . GLY A 1 73 ? 6.663 -5.223 -4.031 1.00 94.69 73 GLY A C 1
ATOM 596 O O . GLY A 1 73 ? 5.938 -5.343 -3.042 1.00 94.69 73 GLY A O 1
ATOM 597 N N . ASP A 1 74 ? 7.578 -6.133 -4.361 1.00 95.62 74 ASP A N 1
ATOM 598 C CA . ASP A 1 74 ? 7.762 -7.386 -3.612 1.00 95.62 74 ASP A CA 1
ATOM 599 C C . ASP A 1 74 ? 8.139 -7.126 -2.146 1.00 95.62 74 ASP A C 1
ATOM 601 O O . ASP A 1 74 ? 7.670 -7.813 -1.246 1.00 95.62 74 ASP A O 1
ATOM 605 N N . ALA A 1 75 ? 8.925 -6.075 -1.886 1.00 94.94 75 ALA A N 1
ATOM 606 C CA . ALA A 1 75 ? 9.319 -5.682 -0.535 1.00 94.94 75 ALA A CA 1
ATOM 607 C C . ALA A 1 75 ? 8.157 -5.117 0.304 1.00 94.94 75 ALA A C 1
ATOM 609 O O . ALA A 1 75 ? 8.190 -5.191 1.531 1.00 94.94 75 ALA A O 1
ATOM 610 N N . GLY A 1 76 ? 7.138 -4.532 -0.335 1.00 95.31 76 GLY A N 1
ATOM 611 C CA . GLY A 1 76 ? 5.989 -3.946 0.350 1.00 95.31 76 GLY A CA 1
ATOM 612 C C . GLY A 1 76 ? 4.880 -4.953 0.656 1.00 95.31 76 GLY A C 1
ATOM 613 O O . GLY A 1 76 ? 4.200 -4.822 1.675 1.00 95.31 76 GLY A O 1
ATOM 614 N N . LEU A 1 77 ? 4.698 -5.969 -0.195 1.00 95.56 77 LEU A N 1
ATOM 615 C CA . LEU A 1 77 ? 3.591 -6.925 -0.090 1.00 95.56 77 LEU A CA 1
ATOM 616 C C . LEU A 1 77 ? 3.511 -7.644 1.273 1.00 95.56 77 LEU A C 1
ATOM 618 O O . LEU A 1 77 ? 2.416 -7.658 1.843 1.00 95.56 77 LEU A O 1
ATOM 622 N N . PRO A 1 78 ? 4.613 -8.144 1.872 1.00 94.94 78 PRO A N 1
ATOM 623 C CA . PRO A 1 78 ? 4.559 -8.788 3.184 1.00 94.94 78 PRO A CA 1
ATOM 624 C C . PRO A 1 78 ? 3.995 -7.885 4.286 1.00 94.94 78 PRO A C 1
ATOM 626 O O . PRO A 1 78 ? 3.331 -8.368 5.200 1.00 94.94 78 PRO A O 1
ATOM 629 N N . PHE A 1 79 ? 4.218 -6.568 4.211 1.00 95.50 79 PHE A N 1
ATOM 630 C CA . PHE A 1 79 ? 3.645 -5.622 5.170 1.00 95.50 79 PHE A CA 1
ATOM 631 C C . PHE A 1 79 ? 2.129 -5.493 5.000 1.00 95.50 79 PHE A C 1
ATOM 633 O O . PHE A 1 79 ? 1.408 -5.476 5.994 1.00 95.50 79 PHE A O 1
ATOM 640 N N . ILE A 1 80 ? 1.629 -5.465 3.762 1.00 94.81 80 ILE A N 1
ATOM 641 C CA . ILE A 1 80 ? 0.183 -5.415 3.500 1.00 94.81 80 ILE A CA 1
ATOM 642 C C . ILE A 1 80 ? -0.509 -6.694 3.985 1.00 94.81 80 ILE A C 1
ATOM 644 O O . ILE A 1 80 ? -1.580 -6.624 4.588 1.00 94.81 80 ILE A O 1
ATOM 648 N N . LEU A 1 81 ? 0.122 -7.857 3.798 1.00 93.06 81 LEU A N 1
ATOM 649 C CA . LEU A 1 81 ? -0.421 -9.141 4.250 1.00 93.06 81 LEU A CA 1
ATOM 650 C C . LEU A 1 81 ? -0.519 -9.251 5.781 1.00 93.06 81 LEU A C 1
ATOM 652 O O . LEU A 1 81 ? -1.426 -9.916 6.282 1.00 93.06 81 LEU A O 1
ATOM 656 N N . LYS A 1 82 ? 0.334 -8.548 6.543 1.00 93.12 82 LYS A N 1
ATOM 657 C CA . LYS A 1 82 ? 0.228 -8.491 8.016 1.00 93.12 82 LYS A CA 1
ATOM 658 C C . LYS A 1 82 ? -1.083 -7.884 8.509 1.00 93.12 82 LYS A C 1
ATOM 660 O O . LYS A 1 82 ? -1.544 -8.263 9.579 1.00 93.12 82 LYS A O 1
ATOM 665 N N . CYS A 1 83 ? -1.714 -7.010 7.724 1.00 90.75 83 CYS A N 1
ATOM 666 C CA . CYS A 1 83 ? -3.032 -6.465 8.054 1.00 90.75 83 CYS A CA 1
ATOM 667 C C . CYS A 1 83 ? -4.167 -7.497 7.930 1.00 90.75 83 CYS A C 1
ATOM 669 O O . CYS A 1 83 ? -5.301 -7.180 8.268 1.00 90.75 83 CYS A O 1
ATOM 671 N N . ARG A 1 84 ? -3.884 -8.711 7.426 1.00 92.12 84 ARG A N 1
ATOM 672 C CA . ARG A 1 84 ? -4.837 -9.822 7.254 1.00 92.12 84 ARG A CA 1
ATOM 673 C C . 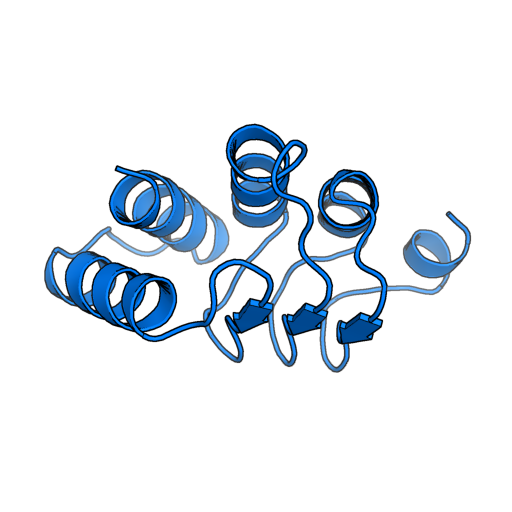ARG A 1 84 ? -6.184 -9.408 6.625 1.00 92.12 84 ARG A C 1
ATOM 675 O O . ARG A 1 84 ? -7.234 -9.768 7.163 1.00 92.12 84 ARG A O 1
ATOM 682 N N . PRO A 1 85 ? -6.189 -8.684 5.487 1.00 92.25 85 PRO A N 1
ATOM 683 C CA . PRO A 1 85 ? -7.439 -8.295 4.849 1.00 92.25 85 PRO A CA 1
ATOM 684 C C . PRO A 1 85 ? -8.216 -9.518 4.350 1.00 92.25 85 PRO A C 1
ATOM 686 O O . PRO A 1 85 ? -7.626 -10.459 3.821 1.00 92.25 85 PRO A O 1
ATOM 689 N N . ARG A 1 86 ? -9.553 -9.490 4.432 1.00 93.12 86 ARG A N 1
ATOM 690 C CA . ARG A 1 86 ? -10.391 -10.534 3.805 1.00 93.12 86 ARG A CA 1
ATOM 691 C C . ARG A 1 86 ? -10.382 -10.440 2.281 1.00 93.12 86 ARG A C 1
ATOM 693 O O . ARG A 1 86 ? -10.518 -11.453 1.600 1.00 93.12 86 ARG A O 1
ATOM 700 N N . LYS A 1 87 ? -10.262 -9.224 1.746 1.00 95.06 87 LYS A N 1
ATOM 701 C CA . LYS A 1 87 ? -10.163 -8.933 0.313 1.00 95.06 87 LYS A CA 1
ATOM 702 C C . LYS A 1 87 ? -8.985 -7.998 0.070 1.00 95.06 87 LYS A C 1
ATOM 704 O O . LYS A 1 87 ? -8.950 -6.899 0.618 1.00 95.06 87 LYS A O 1
ATOM 709 N N . LEU A 1 88 ? -8.052 -8.424 -0.777 1.00 95.38 88 LEU A N 1
ATOM 710 C CA . LEU A 1 88 ? -6.889 -7.635 -1.174 1.00 95.38 88 LEU A CA 1
ATOM 711 C C . LEU A 1 88 ? -6.903 -7.403 -2.686 1.00 95.38 88 LEU A C 1
ATOM 713 O O . LEU A 1 88 ? -6.861 -8.355 -3.461 1.00 95.38 88 LEU A O 1
ATOM 717 N N . ASN A 1 89 ? -6.914 -6.137 -3.102 1.00 97.00 89 ASN A N 1
ATOM 718 C CA . ASN A 1 89 ? -6.659 -5.741 -4.482 1.00 97.00 89 ASN A CA 1
ATOM 719 C C . ASN A 1 89 ? -5.291 -5.058 -4.578 1.00 97.00 89 ASN A C 1
ATOM 721 O O . ASN A 1 89 ? -5.104 -3.934 -4.116 1.00 97.00 89 ASN A O 1
ATOM 725 N N . ILE A 1 90 ? -4.338 -5.744 -5.205 1.00 94.94 90 ILE A N 1
ATOM 726 C CA . ILE A 1 90 ? -2.968 -5.263 -5.426 1.00 94.94 90 ILE A CA 1
ATOM 727 C C . ILE A 1 90 ? -2.632 -5.181 -6.926 1.00 94.94 90 ILE A C 1
ATOM 729 O O . ILE A 1 90 ? -1.469 -5.083 -7.315 1.00 94.94 90 ILE A O 1
ATOM 733 N N . GLY A 1 91 ? -3.649 -5.198 -7.796 1.00 95.69 91 GLY A N 1
ATOM 734 C CA . GLY A 1 91 ? -3.462 -5.171 -9.247 1.00 9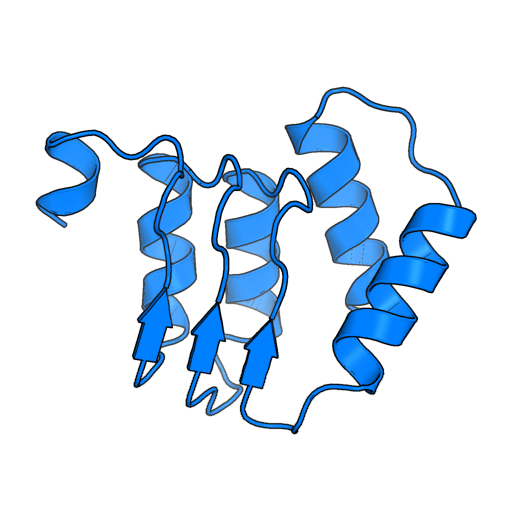5.69 91 GLY A CA 1
ATOM 735 C C . GLY A 1 91 ? -2.672 -3.949 -9.725 1.00 95.69 91 GLY A C 1
ATOM 736 O O . GLY A 1 91 ? -2.725 -2.880 -9.114 1.00 95.69 91 GLY A O 1
ATOM 737 N N . SER A 1 92 ? -1.934 -4.101 -10.827 1.00 95.81 92 SER A N 1
ATOM 738 C CA . SER A 1 92 ? -1.091 -3.040 -11.406 1.00 95.81 92 SER A CA 1
ATOM 739 C C . SER A 1 92 ? -0.057 -2.454 -10.425 1.00 95.81 92 SER A C 1
ATOM 741 O O . SER A 1 92 ? 0.247 -1.268 -10.481 1.00 95.81 92 SER A O 1
ATOM 743 N N . ASN A 1 93 ? 0.481 -3.274 -9.518 1.00 96.06 93 ASN A N 1
ATOM 744 C CA . ASN A 1 93 ? 1.649 -2.929 -8.705 1.00 96.06 93 ASN A CA 1
ATOM 745 C C . ASN A 1 93 ? 2.944 -3.475 -9.325 1.00 96.06 93 ASN A C 1
ATOM 747 O O . ASN A 1 93 ? 2.928 -4.174 -10.334 1.00 96.06 93 ASN A O 1
ATOM 751 N N . ARG A 1 94 ? 4.083 -3.167 -8.700 1.00 94.69 94 ARG A N 1
ATOM 752 C CA . ARG A 1 94 ? 5.422 -3.622 -9.118 1.00 94.69 94 ARG A CA 1
ATOM 753 C C . ARG A 1 94 ? 5.779 -5.009 -8.568 1.00 94.69 94 ARG A C 1
ATOM 755 O O . ARG A 1 94 ? 6.896 -5.204 -8.103 1.00 94.69 94 ARG A O 1
ATOM 762 N N . LEU A 1 95 ? 4.809 -5.922 -8.546 1.00 93.19 95 LEU A N 1
ATOM 763 C CA . LEU A 1 95 ? 5.018 -7.285 -8.058 1.00 93.19 95 LEU A CA 1
ATOM 764 C C . LEU A 1 95 ? 5.614 -8.153 -9.160 1.00 93.19 95 LEU A C 1
ATOM 766 O O . LEU A 1 95 ? 5.152 -8.114 -10.301 1.00 93.19 95 LEU A O 1
ATOM 770 N N . THR A 1 96 ? 6.622 -8.939 -8.804 1.00 91.88 96 THR A N 1
ATOM 771 C CA . THR A 1 96 ? 7.175 -9.984 -9.664 1.00 91.88 96 THR A CA 1
ATOM 772 C C . THR A 1 96 ? 6.653 -11.354 -9.232 1.00 91.88 96 THR A C 1
ATOM 774 O O . THR A 1 96 ? 5.925 -11.497 -8.248 1.00 91.88 96 THR A O 1
ATOM 777 N N . ASN A 1 97 ? 7.044 -12.395 -9.963 1.00 86.12 97 ASN A N 1
ATOM 778 C CA . ASN A 1 97 ? 6.795 -13.778 -9.567 1.00 86.12 97 ASN A CA 1
ATOM 779 C C . ASN A 1 97 ? 7.416 -14.137 -8.204 1.00 86.12 97 ASN A C 1
ATOM 781 O O . ASN A 1 97 ? 6.906 -15.036 -7.545 1.00 86.12 97 ASN A O 1
ATOM 785 N N . ILE A 1 98 ? 8.474 -13.440 -7.770 1.00 83.31 98 ILE A N 1
ATOM 786 C CA . ILE A 1 98 ? 9.107 -13.659 -6.463 1.00 83.31 98 ILE A CA 1
ATOM 787 C C . ILE A 1 98 ? 8.184 -13.184 -5.339 1.00 83.31 98 ILE A C 1
ATOM 789 O O . ILE A 1 98 ? 7.928 -13.935 -4.403 1.00 83.31 98 ILE A O 1
ATOM 793 N N . GLY A 1 99 ? 7.645 -11.964 -5.439 1.00 76.81 99 GLY A N 1
ATOM 794 C CA . GLY A 1 99 ? 6.743 -11.426 -4.418 1.00 76.81 99 GLY A CA 1
ATOM 795 C C . GLY A 1 99 ? 5.449 -12.223 -4.273 1.00 76.81 99 GLY A C 1
ATOM 796 O O . GLY A 1 99 ? 4.920 -12.322 -3.174 1.00 76.81 99 GLY A O 1
ATOM 797 N N . MET A 1 100 ? 4.964 -12.835 -5.356 1.00 76.38 100 MET A N 1
ATOM 798 C CA . MET A 1 100 ? 3.742 -13.651 -5.348 1.00 76.38 100 MET A CA 1
ATOM 799 C C . MET A 1 100 ? 3.921 -15.058 -4.753 1.00 76.38 100 MET A C 1
ATOM 801 O O . MET A 1 100 ? 2.927 -15.757 -4.574 1.00 76.38 100 MET A O 1
ATOM 805 N N . ALA A 1 101 ? 5.157 -15.489 -4.482 1.00 75.00 101 ALA A N 1
ATOM 806 C CA . ALA A 1 101 ? 5.458 -16.798 -3.896 1.00 75.00 101 ALA A CA 1
ATOM 807 C C . ALA A 1 101 ? 5.480 -16.796 -2.351 1.00 75.00 101 ALA A C 1
ATOM 809 O O . ALA A 1 101 ? 5.775 -17.831 -1.751 1.00 75.00 101 ALA A O 1
ATOM 810 N N . VAL A 1 102 ? 5.215 -15.639 -1.731 1.00 61.25 102 VAL A N 1
ATOM 811 C CA . VAL A 1 102 ? 5.210 -15.394 -0.275 1.00 61.25 102 VAL A CA 1
ATOM 812 C C . VAL A 1 102 ? 3.800 -15.530 0.286 1.00 61.25 102 VAL A C 1
ATOM 814 O O . VAL A 1 102 ? 3.672 -16.114 1.384 1.00 61.25 102 VAL A O 1
#

Organism: NCBI:txid10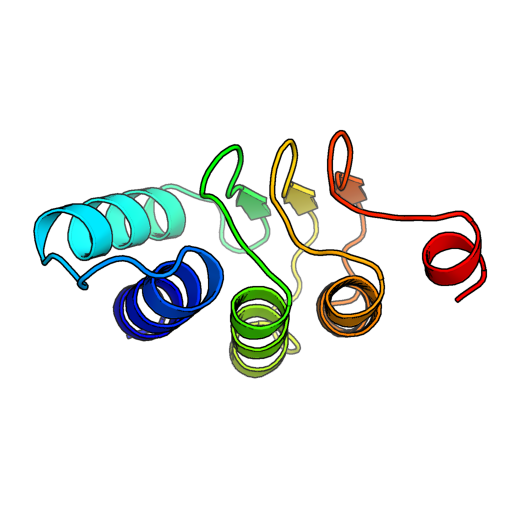76344

pLDDT: mean 90.48, std 6.09, range [61.25, 97.38]

Radius of gyration: 12.57 Å; chains: 1; bounding box: 27×37×26 Å